Protein AF-A0A3N5TMJ0-F1 (afdb_monomer_lite)

Foldseek 3Di:
DDDDDDDDDDDDDDDDDDDDDDDDDDDPPPPDDPPLPQDPPQDDADAADVVGDDEPPADADPPQWGWDDHQQKIWIAGNSRDQQADPDPFGDKIKMDHPPDACVVCQQDPDDDKADDRPDDDDIWDKDRKGWDADPRGGIIIIMGTHDTD

Radius of gyration: 32.24 Å; chains: 1; bounding box: 77×86×72 Å

Secondary structure (DSSP, 8-state):
------------------------SS-S---S-----PPPTTSPPPPPPSSPP--TTPPPPPTTEEEEEETTEEEEEETTS-----SSSSSEEEEEE-TT--TTT-SS-S-------SSS--PPPEEPPPEEEEETTTEEEEEEEEE---

pLDDT: mean 78.79, std 20.34, range [35.66, 98.31]

Structure (mmCIF, N/CA/C/O backbone):
data_AF-A0A3N5TMJ0-F1
#
_entry.id   AF-A0A3N5TMJ0-F1
#
loop_
_atom_site.group_PDB
_atom_site.id
_atom_site.type_symbol
_atom_site.label_atom_id
_atom_site.label_alt_id
_atom_site.label_comp_id
_atom_site.label_asym_id
_atom_site.label_entity_id
_atom_site.label_seq_id
_atom_site.pdbx_PDB_ins_code
_atom_site.Cartn_x
_atom_site.Cartn_y
_atom_site.Cartn_z
_atom_site.occupancy
_atom_site.B_iso_or_equiv
_atom_site.auth_seq_id
_atom_site.auth_comp_id
_atom_site.auth_asym_id
_atom_site.auth_atom_id
_atom_site.pdbx_PDB_model_num
ATOM 1 N N . MET A 1 1 ? 61.363 72.150 -43.303 1.00 37.28 1 MET A N 1
ATOM 2 C CA . MET A 1 1 ? 60.158 72.643 -44.011 1.00 37.28 1 MET A CA 1
ATOM 3 C C . MET A 1 1 ? 59.612 71.535 -44.899 1.00 37.28 1 MET A C 1
ATOM 5 O O . MET A 1 1 ? 60.380 71.023 -45.690 1.00 37.28 1 MET A O 1
ATOM 9 N N . LYS A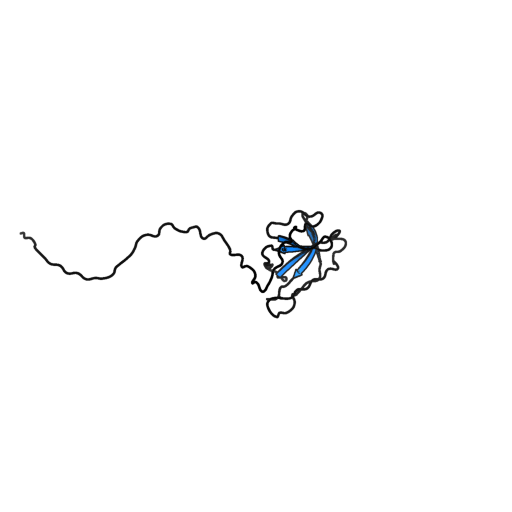 1 2 ? 58.318 71.214 -44.740 1.00 45.53 2 LYS A N 1
ATOM 10 C CA . LYS A 1 2 ? 57.340 70.731 -45.742 1.00 45.53 2 LYS A CA 1
ATOM 11 C C . LYS A 1 2 ? 57.804 69.727 -46.823 1.00 45.53 2 LYS A C 1
ATOM 13 O O . LYS A 1 2 ? 58.595 70.104 -47.678 1.00 45.53 2 LYS A O 1
ATOM 18 N N . ARG A 1 3 ? 57.093 68.592 -46.929 1.00 40.53 3 ARG A N 1
ATOM 19 C CA . ARG A 1 3 ? 56.256 68.147 -48.087 1.00 40.53 3 ARG A CA 1
ATOM 20 C C . ARG A 1 3 ? 56.021 66.625 -47.987 1.00 40.53 3 ARG A C 1
ATOM 22 O O . ARG A 1 3 ? 56.979 65.891 -47.831 1.00 40.53 3 ARG A O 1
ATOM 29 N N . VAL A 1 4 ? 54.794 66.165 -47.724 1.00 43.28 4 VAL A N 1
ATOM 30 C CA . VAL A 1 4 ? 53.663 65.895 -48.651 1.00 43.28 4 VAL A CA 1
ATOM 31 C C . VAL A 1 4 ? 53.850 64.583 -49.445 1.00 43.28 4 VAL A C 1
ATOM 33 O O . VAL A 1 4 ? 54.810 64.439 -50.189 1.00 43.28 4 VAL A O 1
ATOM 36 N N . LEU A 1 5 ? 52.881 63.679 -49.220 1.00 45.88 5 LEU A N 1
ATOM 37 C CA . LEU A 1 5 ? 52.517 62.389 -49.854 1.00 45.88 5 LEU A CA 1
ATOM 38 C C . LEU A 1 5 ? 52.574 62.403 -51.406 1.00 45.88 5 LEU A C 1
ATOM 40 O O . LEU A 1 5 ? 52.450 63.500 -51.958 1.00 45.88 5 LEU A O 1
ATOM 44 N N . PRO A 1 6 ? 52.634 61.254 -52.136 1.00 50.28 6 PRO A N 1
ATOM 45 C CA . PRO A 1 6 ? 51.407 60.453 -52.375 1.00 50.28 6 PRO A CA 1
ATOM 46 C C . PRO A 1 6 ? 51.561 58.946 -52.765 1.00 50.28 6 PRO A C 1
ATOM 48 O O . PRO A 1 6 ? 52.638 58.470 -53.089 1.00 50.28 6 PRO A O 1
ATOM 51 N N . MET A 1 7 ? 50.398 58.269 -52.830 1.00 35.66 7 MET A N 1
ATOM 52 C CA . MET A 1 7 ? 49.969 57.234 -53.808 1.00 35.66 7 MET A CA 1
ATOM 53 C C . MET A 1 7 ? 50.598 55.818 -53.782 1.00 35.66 7 MET A C 1
ATOM 55 O O . MET A 1 7 ? 51.768 55.646 -54.079 1.00 35.66 7 MET A O 1
ATOM 59 N N . LEU A 1 8 ? 49.816 54.788 -53.394 1.00 38.78 8 LEU A N 1
ATOM 60 C CA . LEU A 1 8 ? 49.019 53.855 -54.255 1.00 38.78 8 LEU A CA 1
ATOM 61 C C . LEU A 1 8 ? 49.847 52.548 -54.459 1.00 38.78 8 LEU A C 1
ATOM 63 O O . LEU A 1 8 ? 51.044 52.654 -54.654 1.00 38.78 8 LEU A O 1
ATOM 67 N N . VAL A 1 9 ? 49.415 51.280 -54.382 1.00 40.38 9 VAL A N 1
ATOM 68 C CA . VAL A 1 9 ? 48.181 50.545 -54.720 1.00 40.38 9 VAL A CA 1
ATOM 69 C C . VAL A 1 9 ? 48.182 49.195 -53.951 1.00 40.38 9 VAL A C 1
ATOM 71 O O . VAL A 1 9 ? 49.168 48.472 -53.980 1.00 40.38 9 VAL A O 1
ATOM 74 N N . ILE A 1 10 ? 47.073 48.889 -53.268 1.00 45.50 10 ILE A N 1
ATOM 75 C CA . ILE A 1 10 ? 46.282 47.631 -53.196 1.00 45.50 10 ILE A CA 1
ATOM 76 C C . ILE A 1 10 ? 46.951 46.283 -53.571 1.00 45.50 10 ILE A C 1
ATOM 78 O O . ILE A 1 10 ? 47.326 46.093 -54.721 1.00 45.50 10 ILE A O 1
ATOM 82 N N . ALA A 1 11 ? 46.869 45.284 -52.671 1.00 36.59 11 ALA A N 1
ATOM 83 C CA . ALA A 1 11 ? 46.147 44.014 -52.914 1.00 36.59 11 ALA A CA 1
ATOM 84 C C . ALA A 1 11 ? 46.007 43.139 -51.647 1.00 36.59 11 ALA A C 1
ATOM 86 O O . ALA A 1 11 ? 46.963 42.886 -50.922 1.00 36.59 11 ALA A O 1
ATOM 87 N N . MET A 1 12 ? 44.764 42.704 -51.419 1.00 38.88 12 MET A N 1
ATOM 88 C CA . MET A 1 12 ? 44.266 41.763 -50.408 1.00 38.88 12 MET A CA 1
ATOM 89 C C . MET A 1 12 ? 44.966 40.395 -50.456 1.00 38.88 12 MET A C 1
ATOM 91 O O . MET A 1 12 ? 45.362 39.972 -51.531 1.00 38.88 12 MET A O 1
ATOM 95 N N . VAL A 1 13 ? 45.000 39.662 -49.334 1.00 44.62 13 VAL A N 1
ATOM 96 C CA . VAL A 1 13 ? 44.104 38.516 -49.039 1.00 44.62 13 VAL A CA 1
ATOM 97 C C . VAL A 1 13 ? 44.339 38.084 -47.585 1.00 44.62 13 VAL A C 1
ATOM 99 O O . VAL A 1 13 ? 45.403 37.574 -47.253 1.00 44.62 13 VAL A O 1
ATOM 102 N N . LEU A 1 14 ? 43.323 38.219 -46.730 1.00 40.72 14 LEU A N 1
ATOM 103 C CA . LEU A 1 14 ? 43.148 37.344 -45.569 1.00 40.72 14 LEU A CA 1
ATOM 104 C C . LEU A 1 14 ? 41.691 36.882 -45.545 1.00 40.72 14 LEU A C 1
ATOM 106 O O . LEU A 1 14 ? 40.769 37.659 -45.307 1.00 40.72 14 LEU A O 1
ATOM 110 N N . LEU A 1 15 ? 41.517 35.601 -45.858 1.00 50.69 15 LEU A N 1
ATOM 111 C CA . LEU A 1 15 ? 40.286 34.847 -45.678 1.00 50.69 15 LEU A CA 1
ATOM 112 C C . LEU A 1 15 ? 40.158 34.468 -44.200 1.00 50.69 15 LEU A C 1
ATOM 114 O O . LEU A 1 15 ? 40.960 33.695 -43.689 1.00 50.69 15 LEU A O 1
ATOM 118 N N . SER A 1 16 ? 39.120 34.973 -43.543 1.00 50.03 16 SER A N 1
ATOM 119 C CA . SER A 1 16 ? 38.392 34.240 -42.505 1.00 50.03 16 SER A CA 1
ATOM 120 C C . SER A 1 16 ? 37.016 34.880 -42.381 1.00 50.03 16 SER A C 1
ATOM 122 O O . SER A 1 16 ? 36.836 35.885 -41.697 1.00 50.03 16 SER A O 1
ATOM 124 N N . GLY A 1 17 ? 36.068 34.345 -43.145 1.00 42.72 17 GLY A N 1
ATOM 125 C CA . GLY A 1 17 ? 34.677 34.768 -43.118 1.00 42.72 17 GLY A CA 1
ATOM 126 C C . GLY A 1 17 ? 33.927 34.234 -41.897 1.00 42.72 17 GLY A C 1
ATOM 127 O O . GLY A 1 17 ? 34.163 33.103 -41.489 1.00 42.72 17 GLY A O 1
ATOM 128 N N . CYS A 1 18 ? 33.008 35.087 -41.425 1.00 37.59 18 CYS A N 1
ATOM 129 C CA . CYS A 1 18 ? 31.647 34.819 -40.932 1.00 37.59 18 CYS A CA 1
ATOM 130 C C . CYS A 1 18 ? 31.477 33.895 -39.702 1.00 37.59 18 CYS A C 1
ATOM 132 O O . CYS A 1 18 ? 31.967 32.780 -39.673 1.00 37.59 18 CYS A O 1
ATOM 134 N N . ASP A 1 19 ? 30.714 34.229 -38.661 1.00 45.06 19 ASP A N 1
ATOM 135 C CA . ASP A 1 19 ? 29.731 35.296 -38.474 1.00 45.06 19 ASP A CA 1
ATOM 136 C C . ASP A 1 19 ? 29.488 35.456 -36.961 1.00 45.06 19 ASP A C 1
ATOM 138 O O . ASP A 1 19 ? 29.286 34.469 -36.251 1.00 45.06 19 ASP A O 1
ATOM 142 N N . PHE A 1 20 ? 29.524 36.688 -36.456 1.00 50.12 20 PHE A N 1
ATOM 143 C CA . PHE A 1 20 ? 29.126 37.020 -35.089 1.00 50.12 20 PHE A CA 1
ATOM 144 C C . PHE A 1 20 ? 27.848 37.841 -35.205 1.00 50.12 20 PHE A C 1
ATOM 146 O O . PHE A 1 20 ? 27.887 39.058 -35.378 1.00 50.12 20 PHE A O 1
ATOM 153 N N . GLY A 1 21 ? 26.698 37.171 -35.165 1.00 44.00 21 GLY A N 1
ATOM 154 C CA . GLY A 1 21 ? 25.437 37.862 -35.368 1.00 44.00 21 GLY A CA 1
ATOM 155 C C . GLY A 1 21 ? 24.205 37.029 -35.059 1.00 44.00 21 GLY A C 1
ATOM 156 O O . GLY A 1 21 ? 23.738 36.268 -35.893 1.00 44.00 21 GLY A O 1
ATOM 157 N N . ARG A 1 22 ? 23.593 37.340 -33.909 1.00 54.88 22 ARG A N 1
ATOM 158 C CA . ARG A 1 22 ? 22.133 37.350 -33.707 1.00 54.88 22 ARG A CA 1
ATOM 159 C C . ARG A 1 22 ? 21.435 36.003 -33.468 1.00 54.88 22 ARG A C 1
ATOM 161 O O . ARG A 1 22 ? 20.703 35.521 -34.319 1.00 54.88 22 ARG A O 1
ATOM 168 N N . VAL A 1 23 ? 21.471 35.530 -32.218 1.00 48.84 23 VAL A N 1
ATOM 169 C CA . VAL A 1 23 ? 20.334 34.786 -31.634 1.00 48.84 23 VAL A CA 1
ATOM 170 C C . VAL A 1 23 ? 20.106 35.241 -30.188 1.00 48.84 23 VAL A C 1
ATOM 172 O O . VAL A 1 23 ? 20.401 34.544 -29.224 1.00 48.84 23 VAL A O 1
ATOM 175 N N . GLU A 1 24 ? 19.583 36.455 -30.027 1.00 51.12 24 GLU A N 1
ATOM 176 C CA . GLU A 1 24 ? 18.867 36.828 -28.809 1.00 51.12 24 GLU A CA 1
ATOM 177 C C . GLU A 1 24 ? 17.392 36.440 -29.015 1.00 51.12 24 GLU A C 1
ATOM 179 O O . GLU A 1 24 ? 16.813 36.763 -30.051 1.00 51.12 24 GLU A O 1
ATOM 184 N N . ARG A 1 25 ? 16.789 35.777 -28.018 1.00 54.19 25 ARG A N 1
ATOM 185 C CA . ARG A 1 25 ? 15.343 35.484 -27.894 1.00 54.19 25 ARG A CA 1
ATOM 186 C C . ARG A 1 25 ? 14.732 34.438 -28.840 1.00 54.19 25 ARG A C 1
ATOM 188 O O . ARG A 1 25 ? 13.797 34.758 -29.555 1.00 54.19 25 ARG A O 1
ATOM 195 N N . ILE A 1 26 ? 15.078 33.155 -28.688 1.00 51.50 26 ILE A N 1
ATOM 196 C CA . ILE A 1 26 ? 14.069 32.075 -28.760 1.00 51.50 26 ILE A CA 1
ATOM 197 C C . ILE A 1 26 ? 14.398 31.012 -27.700 1.00 51.50 26 ILE A C 1
ATOM 199 O O . ILE A 1 26 ? 15.536 30.595 -27.546 1.00 51.50 26 ILE A O 1
ATOM 203 N N . SER A 1 27 ? 13.360 30.570 -26.993 1.00 50.44 27 SER A N 1
ATOM 204 C CA . SER A 1 27 ? 13.325 29.393 -26.116 1.00 50.44 27 SER A CA 1
ATOM 205 C C . SER A 1 27 ? 13.830 29.538 -24.676 1.00 50.44 27 SER A C 1
ATOM 207 O O . SER A 1 27 ? 14.608 28.741 -24.167 1.00 50.44 27 SER A O 1
ATOM 209 N N . ARG A 1 28 ? 13.217 30.466 -23.934 1.00 54.22 28 ARG A N 1
ATOM 210 C CA . ARG A 1 28 ? 12.975 30.281 -22.489 1.00 54.22 28 ARG A CA 1
ATOM 211 C C . ARG A 1 28 ? 11.650 29.519 -22.244 1.00 54.22 28 ARG A C 1
ATOM 213 O O . ARG A 1 28 ? 10.923 29.828 -21.309 1.00 54.22 28 ARG A O 1
ATOM 220 N N . ARG A 1 29 ? 11.302 28.567 -23.133 1.00 56.44 29 ARG A N 1
ATOM 221 C CA . ARG A 1 29 ? 10.051 27.773 -23.104 1.00 56.44 29 ARG A CA 1
ATOM 222 C C . ARG A 1 29 ? 10.268 26.251 -23.194 1.00 56.44 29 ARG A C 1
ATOM 224 O O . ARG A 1 29 ? 9.307 25.526 -23.394 1.00 56.44 29 ARG A O 1
ATOM 231 N N . MET A 1 30 ? 11.488 25.756 -22.978 1.00 50.75 30 MET A N 1
ATOM 232 C CA . MET A 1 30 ? 11.741 24.344 -22.633 1.00 50.75 30 MET A CA 1
ATOM 233 C C . MET A 1 30 ? 11.888 24.194 -21.114 1.00 50.75 30 MET A C 1
ATOM 235 O O . MET A 1 30 ? 12.905 23.765 -20.594 1.00 50.75 30 MET A O 1
ATOM 239 N N . MET A 1 31 ? 10.863 24.627 -20.388 1.00 54.50 31 MET A N 1
ATOM 240 C CA . MET A 1 31 ? 10.640 24.295 -18.981 1.00 54.50 31 MET A CA 1
ATOM 241 C C . MET A 1 31 ? 9.149 23.991 -18.870 1.00 54.50 31 MET A C 1
ATOM 243 O O . MET A 1 31 ? 8.375 24.872 -18.505 1.00 54.50 31 MET A O 1
ATOM 247 N N . ARG A 1 32 ? 8.750 22.793 -19.320 1.00 58.47 32 ARG A N 1
ATOM 248 C CA . ARG A 1 32 ? 7.527 22.054 -18.942 1.00 58.47 32 ARG A CA 1
ATOM 249 C C . ARG A 1 32 ? 7.327 20.874 -19.889 1.00 58.47 32 ARG A C 1
ATOM 251 O O . ARG A 1 32 ? 6.669 21.005 -20.905 1.00 58.47 32 ARG A O 1
ATOM 258 N N . GLU A 1 33 ? 7.940 19.756 -19.538 1.00 50.56 33 GLU A N 1
ATOM 259 C CA . GLU A 1 33 ? 7.273 18.458 -19.396 1.00 50.56 33 GLU A CA 1
ATOM 260 C C . GLU A 1 33 ? 8.359 17.469 -18.973 1.00 50.56 33 GLU A C 1
ATOM 262 O O . GLU A 1 33 ? 9.285 17.229 -19.750 1.00 50.56 33 GLU A O 1
ATOM 267 N N . PRO A 1 34 ? 8.319 16.889 -17.759 1.00 44.28 34 PRO A N 1
ATOM 268 C CA . PRO A 1 34 ? 8.918 15.578 -17.637 1.00 44.28 34 PRO A CA 1
ATOM 269 C C . PRO A 1 34 ? 8.109 14.690 -18.583 1.00 44.28 34 PRO A C 1
ATOM 271 O O . PRO A 1 34 ? 6.911 14.498 -18.371 1.00 44.28 34 PRO A O 1
ATOM 274 N N . LEU A 1 35 ? 8.735 14.198 -19.656 1.00 48.62 35 LEU A N 1
ATOM 275 C CA . LEU A 1 35 ? 8.189 13.053 -20.370 1.00 48.62 35 LEU A CA 1
ATOM 276 C C . LEU A 1 35 ? 7.985 11.977 -19.299 1.00 48.62 35 LEU A C 1
ATOM 278 O O . LEU A 1 35 ? 8.957 11.434 -18.774 1.00 48.62 35 LEU A O 1
ATOM 282 N N . ARG A 1 36 ? 6.727 11.716 -18.928 1.00 55.38 36 ARG A N 1
ATOM 283 C CA . ARG A 1 36 ? 6.346 10.464 -18.280 1.00 55.38 36 ARG A CA 1
ATOM 284 C C . ARG A 1 36 ? 6.938 9.379 -19.169 1.00 55.38 36 ARG A C 1
ATOM 286 O O . ARG A 1 36 ? 6.522 9.256 -20.319 1.00 55.38 36 ARG A O 1
ATOM 293 N N . ALA A 1 37 ? 7.954 8.665 -18.695 1.00 55.03 37 ALA A N 1
ATOM 294 C CA . ALA A 1 37 ? 8.396 7.471 -19.388 1.00 55.03 37 ALA A CA 1
ATOM 295 C C . ALA A 1 37 ? 7.204 6.514 -19.339 1.00 55.03 37 ALA A C 1
ATOM 297 O O . ALA A 1 37 ? 6.883 5.983 -18.279 1.00 55.03 37 ALA A O 1
ATOM 298 N N . ALA A 1 38 ? 6.473 6.403 -20.449 1.00 58.38 38 ALA A N 1
ATOM 299 C CA . ALA A 1 38 ? 5.437 5.397 -20.578 1.00 58.38 38 ALA A CA 1
ATOM 300 C C . ALA A 1 38 ? 6.102 4.044 -20.313 1.00 58.38 38 ALA A C 1
ATOM 302 O O . ALA A 1 38 ? 7.192 3.783 -20.833 1.00 58.38 38 ALA A O 1
ATOM 303 N N . ALA A 1 39 ? 5.482 3.225 -19.463 1.00 61.38 39 ALA A N 1
ATOM 304 C CA . ALA A 1 39 ? 5.953 1.868 -19.261 1.00 61.38 39 ALA A CA 1
ATOM 305 C C . ALA A 1 39 ? 6.055 1.180 -20.637 1.00 61.38 39 ALA A C 1
ATOM 307 O O . ALA A 1 39 ? 5.190 1.410 -21.487 1.00 61.38 39 ALA A O 1
ATOM 308 N N . PRO A 1 40 ? 7.114 0.396 -20.894 1.00 64.50 40 PRO A N 1
ATOM 309 C CA . PRO A 1 40 ? 7.233 -0.315 -22.155 1.00 64.50 40 PRO A CA 1
ATOM 310 C C . PRO A 1 40 ? 5.997 -1.189 -22.401 1.00 64.50 40 PRO A C 1
ATOM 312 O O . PRO A 1 40 ? 5.479 -1.779 -21.457 1.00 64.50 40 PRO A O 1
ATOM 315 N N . ASP A 1 41 ? 5.577 -1.361 -23.659 1.00 65.31 41 ASP A N 1
ATOM 316 C CA . ASP A 1 41 ? 4.395 -2.174 -24.014 1.00 65.31 41 ASP A CA 1
ATOM 317 C C . ASP A 1 41 ? 4.474 -3.632 -23.507 1.00 65.31 41 ASP A C 1
ATOM 319 O O . ASP A 1 41 ? 3.456 -4.308 -23.370 1.00 65.31 41 ASP A O 1
ATOM 323 N N . PHE A 1 42 ? 5.681 -4.124 -23.196 1.00 68.19 42 PHE A N 1
ATOM 324 C CA . PHE A 1 42 ? 5.910 -5.447 -22.608 1.00 68.19 42 PHE A CA 1
ATOM 325 C C . PHE A 1 42 ? 5.676 -5.520 -21.086 1.00 68.19 42 PHE A C 1
ATOM 327 O O . PHE A 1 42 ? 5.646 -6.618 -20.534 1.00 68.19 42 PHE A O 1
ATOM 334 N N . CYS A 1 43 ? 5.489 -4.383 -20.412 1.00 72.38 43 CYS A N 1
ATOM 335 C CA . CYS A 1 43 ? 5.216 -4.273 -18.980 1.00 72.38 43 CYS A CA 1
ATOM 336 C C . CYS A 1 43 ? 3.976 -3.406 -18.735 1.00 72.38 43 CYS A C 1
ATOM 338 O O . CYS A 1 43 ? 4.096 -2.246 -18.331 1.00 72.38 43 CYS A O 1
ATOM 340 N N . PRO A 1 44 ? 2.770 -3.953 -18.975 1.00 77.75 44 PRO A N 1
ATOM 341 C CA . PRO A 1 44 ? 1.543 -3.219 -18.715 1.00 77.75 44 PRO A CA 1
ATOM 342 C C . PRO A 1 44 ? 1.458 -2.842 -17.232 1.00 77.75 44 PRO A C 1
ATOM 344 O O . PRO A 1 44 ? 1.612 -3.686 -16.348 1.00 77.75 44 PRO A O 1
ATOM 347 N N . VAL A 1 45 ? 1.199 -1.562 -16.973 1.00 87.38 45 VAL A N 1
ATOM 348 C CA . VAL A 1 45 ? 0.935 -1.030 -15.632 1.00 87.38 45 VAL A CA 1
ATOM 349 C C . VAL A 1 45 ? -0.562 -1.033 -15.351 1.00 87.38 45 VAL A C 1
ATOM 351 O O . VAL A 1 45 ? -1.379 -0.866 -16.258 1.00 87.38 45 VAL A O 1
ATOM 354 N N . THR A 1 46 ? -0.934 -1.202 -14.083 1.00 90.81 46 THR A N 1
ATOM 355 C CA . THR A 1 46 ? -2.327 -1.054 -13.654 1.00 90.81 46 THR A CA 1
ATOM 356 C C . THR A 1 46 ? -2.775 0.390 -13.865 1.00 90.81 46 THR A C 1
ATOM 358 O O . THR A 1 46 ? -2.145 1.315 -13.359 1.00 90.81 46 THR A O 1
ATOM 361 N N . LEU A 1 47 ? -3.874 0.577 -14.595 1.00 91.44 47 LEU A N 1
ATOM 362 C CA . LEU A 1 47 ? -4.481 1.885 -14.846 1.00 91.44 47 LEU A CA 1
ATOM 363 C C . LEU A 1 47 ? -5.710 2.101 -13.946 1.00 91.44 47 LEU A C 1
ATOM 365 O O . LEU A 1 47 ? -6.339 1.117 -13.538 1.00 91.44 47 LEU A O 1
ATOM 369 N N . PRO A 1 48 ? -6.097 3.362 -13.666 1.00 92.00 48 PRO A N 1
ATOM 370 C CA . PRO A 1 48 ? -7.343 3.659 -12.970 1.00 92.00 48 PRO A CA 1
ATOM 371 C C . PRO A 1 48 ? -8.554 3.028 -13.676 1.00 92.00 48 PRO A C 1
ATOM 373 O O . PRO A 1 48 ? -8.686 3.176 -14.896 1.00 92.00 48 PRO A O 1
ATOM 376 N N . PRO A 1 49 ? -9.446 2.329 -12.948 1.00 91.69 49 PRO A N 1
ATOM 377 C CA . PRO A 1 49 ? -10.622 1.716 -13.552 1.00 91.69 49 PRO A CA 1
ATOM 378 C C . PRO A 1 49 ? -11.615 2.780 -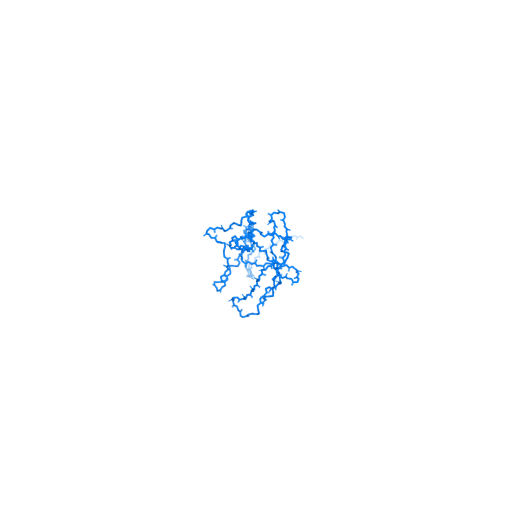14.042 1.00 91.69 49 PRO A C 1
ATOM 380 O O . PRO A 1 49 ? -11.672 3.895 -13.522 1.00 91.69 49 PRO A O 1
ATOM 383 N N . VAL A 1 50 ? -12.424 2.413 -15.039 1.00 92.94 50 VAL A N 1
ATOM 384 C CA . VAL A 1 50 ? -13.533 3.230 -15.549 1.00 92.94 50 VAL A CA 1
ATOM 385 C C . VAL A 1 50 ? -14.819 2.395 -15.459 1.00 92.94 50 VAL A C 1
ATOM 387 O O . VAL A 1 50 ? -14.956 1.439 -16.223 1.00 92.94 50 VAL A O 1
ATOM 390 N N . PRO A 1 51 ? -15.766 2.718 -14.554 1.00 92.38 51 PRO A N 1
ATOM 391 C CA . PRO A 1 51 ? -15.748 3.847 -13.618 1.00 92.38 51 PRO A CA 1
ATOM 392 C C . PRO A 1 51 ? -14.702 3.689 -12.501 1.00 92.38 51 PRO A C 1
ATOM 394 O O . PRO A 1 51 ? -14.313 2.574 -12.156 1.00 92.38 51 PRO A O 1
ATOM 397 N N . ALA A 1 52 ? -14.269 4.817 -11.929 1.00 93.44 52 ALA A N 1
ATOM 398 C CA . ALA A 1 52 ? -13.337 4.822 -10.806 1.00 93.44 52 ALA A CA 1
ATOM 399 C C . ALA A 1 52 ? -13.971 4.160 -9.575 1.00 93.44 52 ALA A C 1
ATOM 401 O O . ALA A 1 52 ? -15.136 4.408 -9.251 1.00 93.44 52 ALA A O 1
ATOM 402 N N . PHE A 1 53 ? -13.196 3.330 -8.880 1.00 94.31 53 PHE A N 1
ATOM 403 C CA . PHE A 1 53 ? -13.607 2.782 -7.596 1.00 94.31 53 PHE A CA 1
ATOM 404 C C . PHE A 1 53 ? -13.403 3.830 -6.496 1.00 94.31 53 PHE A C 1
ATOM 406 O O . PHE A 1 53 ? -12.349 4.459 -6.406 1.00 94.31 53 PHE A O 1
ATOM 413 N N . HIS A 1 54 ? -14.415 3.989 -5.645 1.00 94.19 54 HIS A N 1
ATOM 414 C CA . HIS A 1 54 ? -14.369 4.841 -4.465 1.00 94.19 54 HIS A CA 1
ATOM 415 C C . HIS A 1 54 ? -14.690 3.989 -3.234 1.00 94.19 54 HIS A C 1
ATOM 417 O O . HIS A 1 54 ? -15.808 3.473 -3.145 1.00 94.19 54 HIS A O 1
ATOM 423 N N . PRO A 1 55 ? -13.737 3.819 -2.302 1.00 94.06 55 PRO A N 1
ATOM 424 C CA . PRO A 1 55 ? -13.991 3.105 -1.065 1.00 94.06 55 PRO A CA 1
ATOM 425 C C . PRO A 1 55 ? -15.120 3.758 -0.255 1.00 94.06 55 PRO A C 1
ATOM 427 O O . PRO A 1 55 ? -15.225 4.990 -0.238 1.00 94.06 55 PRO A O 1
ATOM 430 N N . PRO A 1 56 ? -15.943 2.965 0.451 1.00 89.19 56 PRO A N 1
ATOM 431 C CA . PRO A 1 56 ? -16.947 3.508 1.355 1.00 89.19 56 PRO A CA 1
ATOM 432 C C . PRO A 1 56 ? -16.304 4.402 2.422 1.00 89.19 56 PRO A C 1
ATOM 434 O O . PRO A 1 56 ? -15.286 4.043 3.007 1.00 89.19 56 PRO A O 1
ATOM 437 N N . ASN A 1 57 ? -16.927 5.546 2.712 1.00 85.69 57 ASN A N 1
ATOM 438 C CA . ASN A 1 57 ? -16.531 6.472 3.785 1.00 85.69 57 ASN A CA 1
ATOM 439 C C . ASN A 1 57 ? -15.121 7.083 3.671 1.00 85.69 57 ASN A C 1
ATOM 441 O O . ASN A 1 57 ? -14.656 7.683 4.638 1.00 85.69 57 ASN A O 1
ATOM 445 N N . LEU A 1 58 ? -14.457 6.981 2.515 1.00 90.81 58 LEU A N 1
ATOM 446 C CA . LEU A 1 58 ? -13.210 7.698 2.247 1.00 90.81 58 LEU A CA 1
ATOM 447 C C . LEU A 1 58 ? -13.449 8.906 1.336 1.00 90.81 58 LEU A C 1
ATOM 449 O O . LEU A 1 58 ? -14.312 8.858 0.452 1.00 90.81 58 LEU A O 1
ATOM 453 N N . PRO A 1 59 ? -12.672 9.990 1.503 1.00 89.69 59 PRO A N 1
ATOM 454 C CA . PRO A 1 59 ? -12.656 11.055 0.518 1.00 89.69 59 PRO A CA 1
ATOM 455 C C . PRO A 1 59 ? -12.083 10.551 -0.821 1.00 89.69 59 PRO A C 1
ATOM 457 O O . PRO A 1 59 ? -11.442 9.493 -0.890 1.00 89.69 59 PRO A O 1
ATOM 460 N N . PRO A 1 60 ? -12.277 11.315 -1.910 1.00 89.31 60 PRO A N 1
ATOM 461 C CA . PRO A 1 60 ? -11.539 11.088 -3.145 1.00 89.31 60 PRO A CA 1
ATOM 462 C C . PRO A 1 60 ? -10.022 11.023 -2.888 1.00 89.31 60 PRO A C 1
ATOM 464 O O . PRO A 1 60 ? -9.527 11.730 -2.005 1.00 89.31 60 PRO A O 1
ATOM 467 N N . PRO A 1 61 ? -9.279 10.193 -3.641 1.00 90.12 61 PRO A N 1
ATOM 468 C CA . PRO A 1 61 ? -7.833 10.123 -3.495 1.00 90.12 61 PRO A CA 1
ATOM 469 C C . PRO A 1 61 ? -7.159 11.453 -3.897 1.00 90.12 61 PRO A C 1
ATOM 471 O O . PRO A 1 61 ? -7.720 12.202 -4.703 1.00 90.12 61 PRO A O 1
ATOM 474 N N . PRO A 1 62 ? -5.946 11.734 -3.386 1.00 88.75 62 PRO A N 1
ATOM 475 C CA . PRO A 1 62 ? -5.048 12.752 -3.929 1.00 88.75 62 PRO A CA 1
ATOM 476 C C . PRO A 1 62 ? -4.815 12.613 -5.442 1.00 88.75 62 PRO A C 1
ATOM 478 O O . PRO A 1 62 ? -4.970 11.535 -6.009 1.00 88.75 62 PRO A O 1
ATOM 481 N N . GLU A 1 63 ? -4.390 13.701 -6.094 1.00 89.81 63 GLU A N 1
ATOM 482 C CA . GLU A 1 63 ? -4.248 13.783 -7.560 1.00 89.81 63 GLU A CA 1
ATOM 483 C C . GLU A 1 63 ? -3.210 12.833 -8.178 1.00 89.81 63 GLU A C 1
ATOM 485 O O . GLU A 1 63 ? -3.182 12.681 -9.398 1.00 89.81 63 GLU A O 1
ATOM 490 N N . ASP A 1 64 ? -2.326 12.235 -7.381 1.00 91.25 64 ASP A N 1
ATOM 491 C CA . ASP A 1 64 ? -1.229 11.376 -7.829 1.00 91.25 64 ASP A CA 1
ATOM 492 C C . ASP A 1 64 ? -1.470 9.884 -7.571 1.00 91.25 64 ASP A C 1
ATOM 494 O O . ASP A 1 64 ? -0.694 9.054 -8.058 1.00 91.25 64 ASP A O 1
ATOM 498 N N . ILE A 1 65 ? -2.558 9.528 -6.882 1.00 92.38 65 ILE A N 1
ATOM 499 C CA . ILE A 1 65 ? -2.934 8.139 -6.609 1.00 92.38 65 ILE A CA 1
ATOM 500 C C . ILE A 1 65 ? -4.375 7.840 -7.033 1.00 92.38 65 ILE A C 1
ATOM 502 O O . ILE A 1 65 ? -5.201 8.726 -7.229 1.00 92.38 65 ILE A O 1
ATOM 506 N N . PHE A 1 66 ? -4.702 6.558 -7.147 1.00 94.94 66 PHE A N 1
ATOM 507 C CA . PHE A 1 66 ? -6.071 6.085 -7.315 1.00 94.94 66 PHE A CA 1
ATOM 508 C C . PHE A 1 66 ? -6.328 4.849 -6.455 1.00 94.94 66 PHE A C 1
ATOM 510 O O . PHE A 1 66 ? -5.414 4.079 -6.152 1.00 94.94 66 PHE A O 1
ATOM 517 N N . TRP A 1 67 ? -7.589 4.651 -6.074 1.00 95.19 67 TRP A N 1
ATOM 518 C CA . TRP A 1 67 ? -8.023 3.438 -5.393 1.00 95.19 67 TRP A CA 1
ATOM 519 C C . TRP A 1 67 ? -8.265 2.326 -6.409 1.00 95.19 67 TRP A C 1
ATOM 521 O O . TRP A 1 67 ? -8.993 2.507 -7.389 1.00 95.19 67 TRP A O 1
ATOM 531 N N . TYR A 1 68 ? -7.678 1.161 -6.159 1.00 96.12 68 TYR A N 1
ATOM 532 C CA . TYR A 1 68 ? -7.874 -0.033 -6.973 1.00 96.12 68 TYR A CA 1
ATOM 533 C C . TYR A 1 68 ? -8.390 -1.183 -6.112 1.00 96.12 68 TYR A C 1
ATOM 535 O O . TYR A 1 68 ? -7.827 -1.455 -5.053 1.00 96.12 68 TYR A O 1
ATOM 543 N N . GLY A 1 69 ? -9.441 -1.865 -6.570 1.00 95.81 69 GLY A N 1
ATOM 544 C CA . GLY A 1 69 ? -10.036 -3.003 -5.872 1.00 95.81 69 GLY A CA 1
ATOM 545 C C . GLY A 1 69 ? -11.552 -2.895 -5.736 1.00 95.81 69 GLY A C 1
ATOM 546 O O . GLY A 1 69 ? -12.241 -2.460 -6.659 1.00 95.81 69 GLY A O 1
ATOM 547 N N . SER A 1 70 ? -12.057 -3.335 -4.588 1.00 95.88 70 SER A N 1
ATOM 548 C CA . SER A 1 70 ? -13.481 -3.365 -4.231 1.00 95.88 70 SER A CA 1
ATOM 549 C C . SER A 1 70 ? -13.653 -3.078 -2.736 1.00 95.88 70 SER A C 1
ATOM 551 O O . SER A 1 70 ? -12.658 -2.913 -2.039 1.00 95.88 70 SER A O 1
ATOM 553 N N . ALA A 1 71 ? -14.887 -3.046 -2.223 1.00 95.81 71 ALA A N 1
ATOM 554 C CA . ALA A 1 71 ? -15.141 -2.856 -0.790 1.00 95.81 71 ALA A CA 1
ATOM 555 C C . ALA A 1 71 ? -14.498 -3.949 0.095 1.00 95.81 71 ALA A C 1
ATOM 557 O O . ALA A 1 71 ? -14.088 -3.662 1.218 1.00 95.81 71 ALA A O 1
ATOM 558 N N . ASP A 1 72 ? -14.332 -5.168 -0.428 1.00 96.12 72 ASP A N 1
ATOM 559 C CA . ASP A 1 72 ? -13.744 -6.290 0.317 1.00 96.12 72 ASP A CA 1
ATOM 560 C C . ASP A 1 72 ? -12.227 -6.143 0.517 1.00 96.12 72 ASP A C 1
ATOM 562 O O . ASP A 1 72 ? -11.676 -6.639 1.500 1.00 96.12 72 ASP A O 1
ATOM 566 N N . LEU A 1 73 ? -11.544 -5.478 -0.422 1.00 97.12 73 LEU A N 1
ATOM 567 C CA . LEU A 1 73 ? -10.119 -5.156 -0.353 1.00 97.12 73 LEU A CA 1
ATOM 568 C C . LEU A 1 73 ? -9.754 -4.132 -1.435 1.00 97.12 73 LEU A C 1
ATOM 570 O O . LEU A 1 73 ? -10.050 -4.332 -2.621 1.00 97.12 73 LEU A O 1
ATOM 574 N N . TRP A 1 74 ? -9.044 -3.077 -1.044 1.00 96.88 74 TRP A N 1
ATOM 575 C CA . TRP A 1 74 ? -8.502 -2.078 -1.961 1.00 96.88 74 TRP A CA 1
ATOM 576 C C . TRP A 1 74 ? -7.102 -1.614 -1.572 1.00 96.88 74 TRP A C 1
ATOM 578 O O . TRP A 1 74 ? -6.657 -1.784 -0.437 1.00 96.88 74 TRP A O 1
ATOM 588 N N . VAL A 1 75 ? -6.417 -1.003 -2.535 1.00 95.81 75 VAL A N 1
ATOM 589 C CA . VAL A 1 75 ? -5.045 -0.503 -2.411 1.00 95.81 75 VAL A CA 1
ATOM 590 C C . VAL A 1 75 ? -4.915 0.874 -3.068 1.00 95.81 75 VAL A C 1
ATOM 592 O O . VAL A 1 75 ? -5.596 1.162 -4.056 1.00 95.81 75 VAL A O 1
ATOM 595 N N . ALA A 1 76 ? -4.056 1.731 -2.513 1.00 92.44 76 ALA A N 1
ATOM 596 C CA . ALA A 1 76 ? -3.634 2.981 -3.151 1.00 92.44 76 ALA A CA 1
ATOM 597 C C . ALA A 1 76 ? -2.533 2.702 -4.180 1.00 92.44 76 ALA A C 1
ATOM 599 O O . ALA A 1 76 ? -1.487 2.170 -3.807 1.00 92.44 76 ALA A O 1
ATOM 600 N N . LEU A 1 77 ? -2.727 3.093 -5.441 1.00 93.50 77 LEU A N 1
ATOM 601 C CA . LEU A 1 77 ? -1.716 2.954 -6.496 1.00 93.50 77 LEU A CA 1
ATOM 602 C C . LEU A 1 77 ? -1.340 4.316 -7.094 1.00 93.50 77 LEU A C 1
ATOM 604 O O . LEU A 1 77 ? -2.231 5.141 -7.296 1.00 93.50 77 LEU A O 1
ATOM 608 N N . PRO A 1 78 ? -0.060 4.558 -7.429 1.00 91.88 78 PRO A N 1
ATOM 609 C CA . PRO A 1 78 ? 0.352 5.775 -8.118 1.00 91.88 78 PRO A CA 1
ATOM 610 C C . PRO A 1 78 ? -0.190 5.798 -9.554 1.00 91.88 78 PRO A C 1
ATOM 612 O O . PRO A 1 78 ? -0.076 4.814 -10.286 1.00 91.88 78 PRO A O 1
ATOM 615 N N . ILE A 1 79 ? -0.738 6.936 -9.987 1.00 91.81 79 ILE A N 1
ATOM 616 C CA . ILE A 1 79 ? -1.331 7.101 -11.330 1.00 91.81 79 ILE A CA 1
ATOM 617 C C . ILE A 1 79 ? -0.300 6.914 -12.446 1.00 91.81 79 ILE A C 1
ATOM 619 O O . ILE A 1 79 ? -0.640 6.466 -13.540 1.00 91.81 79 ILE A O 1
ATOM 623 N N . ASP A 1 80 ? 0.958 7.270 -12.197 1.00 87.06 80 ASP A N 1
ATOM 624 C CA . ASP A 1 80 ? 2.036 7.096 -13.171 1.00 87.06 80 ASP A CA 1
ATOM 625 C C . ASP A 1 80 ? 2.653 5.692 -13.165 1.00 87.06 80 ASP A C 1
ATOM 627 O O . ASP A 1 80 ? 3.539 5.422 -13.974 1.00 87.06 80 ASP A O 1
ATOM 631 N N . GLY A 1 81 ? 2.187 4.800 -12.284 1.00 87.25 81 GLY A N 1
ATOM 632 C CA . GLY A 1 81 ? 2.680 3.430 -12.171 1.00 87.25 81 GLY A CA 1
ATOM 633 C C . GLY A 1 81 ? 4.077 3.310 -11.555 1.00 87.25 81 GLY A C 1
ATOM 634 O O . GLY A 1 81 ? 4.649 2.222 -11.587 1.00 87.25 81 GLY A O 1
ATOM 635 N N . ILE A 1 82 ? 4.639 4.391 -10.997 1.00 85.81 82 ILE A N 1
ATOM 636 C CA . ILE A 1 82 ? 6.007 4.413 -10.466 1.00 85.81 82 ILE A CA 1
ATOM 637 C C . ILE A 1 82 ? 5.984 4.491 -8.938 1.00 85.81 82 ILE A C 1
ATOM 639 O O . ILE A 1 82 ? 5.602 5.501 -8.344 1.00 85.81 82 ILE A O 1
ATOM 643 N N . TRP A 1 83 ? 6.511 3.452 -8.291 1.00 84.62 83 TRP A N 1
ATOM 644 C CA . TRP A 1 83 ? 6.813 3.473 -6.861 1.00 84.62 83 TRP A CA 1
ATOM 645 C C . TRP A 1 83 ? 8.129 4.207 -6.600 1.00 84.62 83 TRP A C 1
ATOM 647 O O . TRP A 1 83 ? 9.199 3.775 -7.029 1.00 84.62 83 TRP A O 1
ATOM 657 N N . ARG A 1 84 ? 8.063 5.335 -5.891 1.00 79.44 84 ARG A N 1
ATOM 658 C CA . ARG A 1 84 ? 9.236 6.154 -5.553 1.00 79.44 84 ARG A CA 1
ATOM 659 C C . ARG A 1 84 ? 9.711 5.800 -4.157 1.00 79.44 84 ARG A C 1
ATOM 661 O O . ARG A 1 84 ? 8.997 6.082 -3.201 1.00 79.44 84 ARG A O 1
ATOM 668 N N . GLY A 1 85 ? 10.859 5.128 -4.064 1.00 68.69 85 GLY A N 1
ATOM 669 C CA . GLY A 1 85 ? 11.414 4.585 -2.820 1.00 68.69 85 GLY A CA 1
ATOM 670 C C . GLY A 1 85 ? 11.291 5.509 -1.597 1.00 68.69 85 GLY A C 1
ATOM 671 O O . GLY A 1 85 ? 11.516 6.711 -1.707 1.00 68.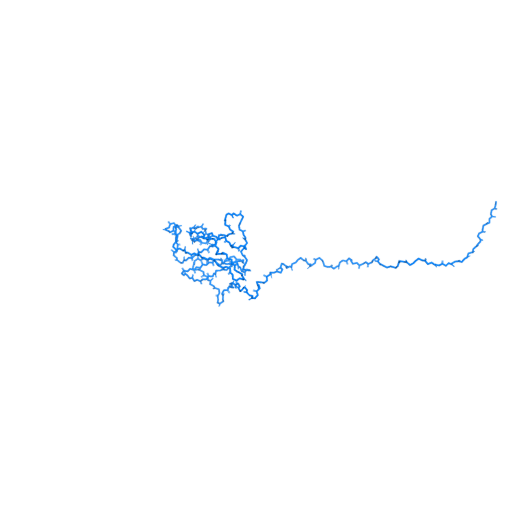69 85 GLY A O 1
ATOM 672 N N . LEU A 1 86 ? 10.990 4.944 -0.429 1.00 67.94 86 LEU A N 1
ATOM 673 C CA . LEU A 1 86 ? 11.243 5.546 0.876 1.00 67.94 86 LEU A CA 1
ATOM 674 C C . LEU A 1 86 ? 12.716 5.316 1.246 1.00 67.94 86 LEU A C 1
ATOM 676 O O . LEU A 1 86 ? 13.288 4.277 0.930 1.00 67.94 86 LEU A O 1
ATOM 680 N N . SER A 1 87 ? 13.335 6.266 1.943 1.00 58.88 87 SER A N 1
ATOM 681 C CA . SER A 1 87 ? 14.760 6.214 2.311 1.00 58.88 87 SER A CA 1
ATOM 682 C C . SER A 1 87 ? 15.089 5.281 3.500 1.00 58.88 87 SER A C 1
ATOM 684 O O . SER A 1 87 ? 15.973 5.612 4.288 1.00 58.88 87 SER A O 1
ATOM 686 N N . TYR A 1 88 ? 14.381 4.158 3.683 1.00 60.44 88 TYR A N 1
ATOM 687 C CA . TYR A 1 88 ? 14.488 3.269 4.861 1.00 60.44 88 TYR A CA 1
ATOM 688 C C . TYR A 1 88 ? 14.590 1.777 4.469 1.00 60.44 88 TYR A C 1
ATOM 690 O O . TYR A 1 88 ? 14.628 1.463 3.285 1.00 60.44 88 TYR A O 1
ATOM 698 N N . ASP A 1 89 ? 14.608 0.861 5.454 1.00 61.53 89 ASP A N 1
ATOM 699 C CA . ASP A 1 89 ? 14.726 -0.611 5.288 1.00 61.53 89 ASP A CA 1
ATOM 700 C C . ASP A 1 89 ? 13.678 -1.246 4.351 1.00 61.53 89 ASP A C 1
ATOM 702 O O . ASP A 1 89 ? 13.843 -2.380 3.903 1.00 61.53 89 ASP A O 1
ATOM 706 N N . TYR A 1 90 ? 12.602 -0.507 4.056 1.00 61.44 90 TYR A N 1
ATOM 707 C CA . TYR A 1 90 ? 11.663 -0.823 2.991 1.00 61.44 90 TYR A CA 1
ATOM 708 C C . TYR A 1 90 ? 11.672 0.266 1.933 1.00 61.44 90 TYR A C 1
ATOM 710 O O . TYR A 1 90 ? 11.540 1.451 2.256 1.00 61.44 90 TYR A O 1
ATOM 718 N N . THR A 1 91 ? 11.693 -0.140 0.666 1.00 75.81 91 THR A N 1
ATOM 719 C CA . THR A 1 91 ? 11.512 0.805 -0.433 1.00 75.81 91 THR A CA 1
ATOM 720 C C . THR A 1 91 ? 10.097 1.372 -0.456 1.00 75.81 91 THR A C 1
ATOM 722 O O . THR A 1 91 ? 9.938 2.486 -0.921 1.00 75.81 91 THR A O 1
ATOM 725 N N . GLN A 1 92 ? 9.067 0.688 0.055 1.00 87.12 92 GLN A N 1
ATOM 726 C CA . GLN A 1 92 ? 7.694 1.206 0.088 1.00 87.12 92 GLN A CA 1
ATOM 727 C C . GLN A 1 92 ? 6.903 0.775 1.317 1.00 87.12 92 GLN A C 1
ATOM 729 O O . GLN A 1 92 ? 7.112 -0.305 1.866 1.00 87.12 92 GLN A O 1
ATOM 734 N N . LYS A 1 93 ? 5.917 1.605 1.672 1.00 89.06 93 LYS A N 1
ATOM 735 C CA . LYS A 1 93 ? 4.798 1.246 2.547 1.00 89.06 93 LYS A CA 1
ATOM 736 C C . LYS A 1 93 ? 3.517 1.320 1.730 1.00 89.06 93 LYS A C 1
ATOM 738 O O . LYS A 1 93 ? 3.107 2.405 1.327 1.00 89.06 93 LYS A O 1
ATOM 743 N N . VAL A 1 94 ? 2.910 0.171 1.475 1.00 92.50 94 VAL A N 1
ATOM 744 C CA . VAL A 1 94 ? 1.694 0.066 0.670 1.00 92.50 94 VAL A CA 1
ATOM 745 C C . VAL A 1 94 ? 0.483 0.093 1.596 1.00 92.50 94 VAL A C 1
ATOM 747 O O . VAL A 1 94 ? 0.392 -0.707 2.529 1.00 92.50 94 VAL A O 1
ATOM 750 N N . PHE A 1 95 ? -0.428 1.030 1.336 1.00 93.94 95 PHE A N 1
ATOM 751 C CA . PHE A 1 95 ? -1.692 1.184 2.052 1.00 93.94 95 PHE A CA 1
ATOM 752 C C . PHE A 1 95 ? -2.746 0.242 1.478 1.00 93.94 95 PHE A C 1
ATOM 754 O O . PHE A 1 95 ? -3.009 0.267 0.272 1.00 93.94 95 PHE A O 1
ATOM 761 N N . TRP A 1 96 ? -3.398 -0.509 2.358 1.00 96.56 96 TRP A N 1
ATOM 762 C CA . TRP A 1 96 ? -4.519 -1.380 2.039 1.00 96.56 96 TRP A CA 1
ATOM 763 C C . TRP A 1 96 ? -5.714 -1.043 2.925 1.00 96.56 96 TRP A C 1
ATOM 765 O O . TRP A 1 96 ? -5.558 -0.734 4.105 1.00 96.56 96 TRP A O 1
ATOM 775 N N . GLY A 1 97 ? -6.916 -1.152 2.379 1.00 96.19 97 GLY A N 1
ATOM 776 C CA . GLY A 1 97 ? -8.149 -0.981 3.135 1.00 96.19 97 GLY A CA 1
ATOM 777 C C . GLY A 1 97 ? -9.157 -2.069 2.810 1.00 96.19 97 GLY A C 1
ATOM 778 O O . GLY A 1 97 ? -9.044 -2.760 1.799 1.00 96.19 97 GLY A O 1
ATOM 779 N N . ARG A 1 98 ? -10.124 -2.235 3.704 1.00 96.31 98 ARG A N 1
ATOM 780 C CA . ARG A 1 98 ? -11.326 -3.038 3.488 1.00 96.31 98 ARG A CA 1
ATOM 781 C C . ARG A 1 98 ? -12.459 -2.474 4.333 1.00 96.31 98 ARG A C 1
ATOM 783 O O . ARG A 1 98 ? -12.211 -1.838 5.363 1.00 96.31 98 ARG A O 1
ATOM 790 N N . GLU A 1 99 ? -13.691 -2.705 3.913 1.00 96.06 99 GLU A N 1
ATOM 791 C CA . GLU A 1 99 ? -14.859 -2.219 4.633 1.00 96.06 99 GLU A CA 1
ATOM 792 C C . GLU A 1 99 ? -14.927 -2.838 6.039 1.00 96.06 99 GLU A C 1
ATOM 794 O O . GLU A 1 99 ? -14.643 -4.020 6.241 1.00 96.06 99 GLU A O 1
ATOM 799 N N . GLY A 1 100 ? -15.252 -2.009 7.034 1.00 94.88 100 GLY A N 1
ATOM 800 C CA . GLY A 1 100 ? -15.370 -2.435 8.431 1.00 94.88 100 GLY A CA 1
ATOM 801 C C . GLY A 1 100 ? -14.048 -2.737 9.147 1.00 94.88 100 GLY A C 1
ATOM 802 O O . GLY A 1 100 ? -14.086 -3.204 10.282 1.00 94.88 100 GLY A O 1
ATOM 803 N N . TYR A 1 101 ? -12.885 -2.484 8.538 1.00 96.75 101 TYR A N 1
ATOM 804 C CA . TYR A 1 101 ? -11.605 -2.649 9.231 1.00 96.75 101 TYR A CA 1
ATOM 805 C C . TYR A 1 101 ? -11.427 -1.622 10.359 1.00 96.75 101 TYR A C 1
ATOM 807 O O . TYR A 1 101 ? -11.617 -0.422 10.156 1.00 96.75 101 TYR A O 1
ATOM 815 N N . VAL A 1 102 ? -11.006 -2.093 11.538 1.00 96.94 102 VAL A N 1
ATOM 816 C CA . VAL A 1 102 ? -10.711 -1.261 12.713 1.00 96.94 102 VAL A CA 1
ATOM 817 C C . VAL A 1 102 ? -9.300 -1.571 13.206 1.00 96.94 102 VAL A C 1
ATOM 819 O O . VAL A 1 102 ? -9.021 -2.658 13.713 1.00 96.94 102 VAL A O 1
ATOM 822 N N . TRP A 1 103 ? -8.403 -0.590 13.091 1.00 97.31 103 TRP A N 1
ATOM 823 C CA . TRP A 1 103 ? -6.964 -0.774 13.324 1.00 97.31 103 TRP A CA 1
ATOM 824 C C . TRP A 1 103 ? -6.605 -1.233 14.746 1.00 97.31 103 TRP A C 1
ATOM 826 O O . TRP A 1 103 ? -5.579 -1.884 14.937 1.00 97.31 103 TRP A O 1
ATOM 836 N N . THR A 1 104 ? -7.426 -0.903 15.748 1.00 97.88 104 THR A N 1
ATOM 837 C CA . THR A 1 104 ? -7.220 -1.302 17.150 1.00 97.88 104 THR A CA 1
ATOM 838 C C . THR A 1 104 ? -7.729 -2.701 17.472 1.00 97.88 104 THR A C 1
ATOM 840 O O . THR A 1 104 ? -7.247 -3.306 18.425 1.00 97.88 104 THR A O 1
ATOM 843 N N . GLU A 1 105 ? -8.704 -3.208 16.719 1.00 98.31 105 GLU A N 1
ATOM 844 C CA . GLU A 1 105 ? -9.285 -4.539 16.944 1.00 98.31 105 GLU A CA 1
ATOM 845 C C . GLU A 1 105 ? -8.487 -5.627 16.221 1.00 98.31 105 GLU A C 1
ATOM 847 O O . GLU A 1 105 ? -8.386 -6.754 16.702 1.00 98.31 105 GLU A O 1
ATOM 852 N N . GLU A 1 106 ? -7.857 -5.272 15.100 1.00 97.56 106 GLU A N 1
ATOM 853 C CA . GLU A 1 106 ? -7.045 -6.177 14.289 1.00 97.56 106 GLU A CA 1
ATOM 854 C C . GLU A 1 106 ? -5.692 -5.529 13.930 1.00 97.56 106 GLU A C 1
ATOM 856 O O . GLU A 1 106 ? -5.454 -5.133 12.783 1.00 97.56 106 GLU A O 1
ATOM 861 N N . PRO A 1 107 ? -4.773 -5.403 14.907 1.00 97.25 107 PRO A N 1
ATOM 862 C CA . PRO A 1 107 ? -3.462 -4.792 14.686 1.00 97.25 107 PRO A CA 1
ATOM 863 C C . PRO A 1 107 ? -2.542 -5.629 13.779 1.00 97.25 107 PRO A C 1
ATOM 865 O O . PRO A 1 107 ? -1.613 -5.099 13.173 1.00 97.25 107 PRO A O 1
ATOM 868 N N . LEU A 1 108 ? -2.808 -6.936 13.683 1.00 97.62 108 LEU A N 1
ATOM 869 C CA . LEU A 1 108 ? -2.112 -7.890 12.820 1.00 97.62 108 LEU A CA 1
ATOM 870 C C . LEU A 1 108 ? -3.126 -8.502 11.847 1.00 97.62 108 LEU A C 1
ATOM 872 O O . LEU A 1 108 ? -3.652 -9.585 12.119 1.00 97.62 108 LEU A O 1
ATOM 876 N N . PRO A 1 109 ? -3.464 -7.793 10.760 1.00 97.50 109 PRO A N 1
ATOM 877 C CA . PRO A 1 109 ? -4.493 -8.248 9.849 1.00 97.50 109 PRO A CA 1
ATOM 878 C C . PRO A 1 109 ? -4.095 -9.512 9.100 1.00 97.50 109 PRO A C 1
ATOM 880 O O . PRO A 1 109 ? -2.931 -9.704 8.746 1.00 97.50 109 PRO A O 1
ATOM 883 N N . ALA A 1 110 ? -5.084 -10.353 8.796 1.00 96.19 110 ALA A N 1
ATOM 884 C CA . ALA A 1 110 ? -4.903 -11.568 7.997 1.00 96.19 110 ALA A CA 1
ATOM 885 C C . ALA A 1 110 ? -4.753 -11.253 6.491 1.00 96.19 110 ALA A C 1
ATOM 887 O O . ALA A 1 110 ? -5.421 -11.837 5.638 1.00 96.19 110 ALA A O 1
ATOM 888 N N . LEU A 1 111 ? -3.880 -10.299 6.166 1.00 97.25 111 LEU A N 1
ATOM 889 C CA . LEU A 1 111 ? -3.542 -9.868 4.817 1.00 97.25 111 LEU A CA 1
ATOM 890 C C . LEU A 1 111 ? -2.179 -10.447 4.432 1.00 97.25 111 LEU A C 1
ATOM 892 O O . LEU A 1 111 ? -1.206 -10.334 5.176 1.00 97.25 111 LEU A O 1
ATOM 896 N N . SER A 1 112 ? -2.101 -11.032 3.240 1.00 95.31 112 SER A N 1
ATOM 897 C CA . SER A 1 112 ? -0.842 -11.483 2.650 1.00 95.31 112 SER A CA 1
ATOM 898 C C . SER A 1 112 ? -0.644 -10.818 1.296 1.00 95.31 112 SER A C 1
ATOM 900 O O . SER A 1 112 ? -1.593 -10.654 0.529 1.00 95.31 112 SER A O 1
ATOM 902 N N . ALA A 1 113 ? 0.593 -10.428 1.012 1.00 94.62 113 ALA A N 1
ATOM 903 C CA . ALA A 1 113 ? 0.986 -9.866 -0.266 1.00 94.62 113 ALA A CA 1
ATOM 904 C C . ALA A 1 113 ? 2.256 -10.563 -0.758 1.00 94.62 113 ALA A C 1
ATOM 906 O O . ALA A 1 113 ? 3.062 -11.067 0.021 1.00 94.62 113 ALA A O 1
ATOM 907 N N . SER A 1 114 ? 2.415 -10.607 -2.074 1.00 94.62 114 SER A N 1
ATOM 908 C CA . SER A 1 114 ? 3.620 -11.094 -2.737 1.00 94.62 114 SER A CA 1
ATOM 909 C C . SER A 1 114 ? 3.838 -10.279 -4.004 1.00 94.62 114 SER A C 1
ATOM 911 O O . SER A 1 114 ? 2.898 -9.693 -4.545 1.00 94.62 114 SER A O 1
ATOM 913 N N . GLY A 1 115 ? 5.079 -10.222 -4.473 1.00 91.44 115 GLY A N 1
ATOM 914 C CA . GLY A 1 115 ? 5.432 -9.513 -5.696 1.00 91.44 115 GLY A CA 1
ATOM 915 C C . GLY A 1 115 ? 6.359 -10.352 -6.557 1.00 91.44 115 GLY A C 1
ATOM 916 O O . GLY A 1 115 ? 7.224 -11.062 -6.045 1.00 91.44 115 GLY A O 1
ATOM 917 N N . ARG A 1 116 ? 6.189 -10.260 -7.875 1.00 90.88 116 ARG A N 1
ATOM 918 C CA . ARG A 1 116 ? 7.075 -10.877 -8.864 1.00 90.88 116 ARG A CA 1
ATOM 919 C C . ARG A 1 116 ? 7.294 -9.908 -10.015 1.00 90.88 116 ARG A C 1
ATOM 921 O O . ARG A 1 116 ? 6.343 -9.288 -10.487 1.00 90.88 116 ARG A O 1
ATOM 928 N N . ARG A 1 117 ? 8.536 -9.821 -10.481 1.00 88.38 117 ARG A N 1
ATOM 929 C CA . ARG A 1 117 ? 8.914 -9.019 -11.645 1.00 88.38 117 ARG A CA 1
ATOM 930 C C . ARG A 1 117 ? 8.348 -9.613 -12.947 1.00 88.38 117 ARG A C 1
ATOM 932 O O . ARG A 1 117 ? 8.272 -10.835 -13.082 1.00 88.38 117 ARG A O 1
ATOM 939 N N . LEU A 1 118 ? 7.920 -8.756 -13.879 1.00 86.62 118 LEU A N 1
ATOM 940 C CA . LEU A 1 118 ? 7.230 -9.163 -15.115 1.00 86.62 118 LEU A CA 1
ATOM 941 C C . LEU A 1 118 ? 8.078 -9.022 -16.392 1.00 86.62 118 LEU A C 1
ATOM 943 O O . LEU A 1 118 ? 7.820 -9.747 -17.348 1.00 86.62 118 LEU A O 1
ATOM 947 N N . ASP A 1 119 ? 9.079 -8.140 -16.418 1.00 84.81 119 ASP A N 1
ATOM 948 C CA . ASP A 1 119 ? 9.959 -7.896 -17.577 1.00 84.81 119 ASP A CA 1
ATOM 949 C C . ASP A 1 119 ? 11.170 -8.828 -17.654 1.00 84.81 119 ASP A C 1
ATOM 951 O O . ASP A 1 119 ? 11.674 -9.097 -18.744 1.00 84.81 119 ASP A O 1
ATOM 955 N N . ALA A 1 120 ? 11.666 -9.310 -16.517 1.00 85.25 120 ALA A N 1
ATOM 956 C CA . ALA A 1 120 ? 12.853 -10.155 -16.465 1.00 85.25 120 ALA A CA 1
ATOM 957 C C . ALA A 1 120 ? 12.846 -11.095 -15.248 1.00 85.25 120 ALA A C 1
ATOM 959 O O . ALA A 1 120 ? 12.251 -10.759 -14.218 1.00 85.25 120 ALA A O 1
ATOM 960 N N . PRO A 1 121 ? 13.563 -12.238 -15.304 1.00 89.31 121 PRO A N 1
ATOM 961 C CA . PRO A 1 121 ? 13.744 -13.111 -14.144 1.00 89.31 121 PRO A CA 1
ATOM 962 C C . PRO A 1 121 ? 14.353 -12.351 -12.960 1.00 89.31 121 PRO A C 1
ATOM 964 O O . PRO A 1 121 ? 15.389 -11.714 -13.124 1.00 89.31 121 PRO A O 1
ATOM 967 N N . ALA A 1 122 ? 13.725 -12.410 -11.789 1.00 90.00 122 ALA A N 1
ATOM 968 C CA . ALA A 1 122 ? 14.221 -11.865 -10.523 1.00 90.00 122 ALA A CA 1
ATOM 969 C C . ALA A 1 122 ? 13.681 -12.683 -9.353 1.00 90.00 122 ALA A C 1
ATOM 971 O O . ALA A 1 122 ? 12.690 -13.409 -9.501 1.00 90.00 122 ALA A O 1
ATOM 972 N N . ASP A 1 123 ? 14.308 -12.505 -8.194 1.00 91.75 123 ASP A N 1
ATOM 973 C CA . ASP A 1 123 ? 13.758 -12.974 -6.932 1.00 91.75 123 ASP A CA 1
ATOM 974 C C . ASP A 1 123 ? 12.397 -12.305 -6.651 1.00 91.75 123 ASP A C 1
ATOM 976 O O . ASP A 1 123 ? 12.133 -11.193 -7.131 1.00 91.75 123 ASP A O 1
ATOM 980 N N . PRO A 1 124 ? 11.495 -12.970 -5.906 1.00 92.62 124 PRO A N 1
ATOM 981 C CA . PRO A 1 124 ? 10.269 -12.343 -5.432 1.00 92.62 124 PRO A CA 1
ATOM 982 C C . PRO A 1 124 ? 10.561 -11.071 -4.629 1.00 92.62 124 PRO A C 1
ATOM 984 O O . PRO A 1 124 ? 11.615 -10.947 -4.007 1.00 92.62 124 PRO A O 1
ATOM 987 N N . ALA A 1 125 ? 9.604 -10.144 -4.607 1.00 91.50 125 ALA A N 1
ATOM 988 C CA . ALA A 1 125 ? 9.692 -8.995 -3.713 1.00 91.50 125 ALA A CA 1
ATOM 989 C C . ALA A 1 125 ? 9.765 -9.465 -2.253 1.00 91.50 125 ALA A C 1
ATOM 991 O O . ALA A 1 125 ? 9.044 -10.387 -1.862 1.00 91.50 125 ALA A O 1
ATOM 992 N N . ASP A 1 126 ? 10.606 -8.806 -1.460 1.00 92.62 126 ASP A N 1
ATOM 993 C CA . ASP A 1 126 ? 10.621 -8.982 -0.012 1.00 92.62 126 ASP A CA 1
ATOM 994 C C . ASP A 1 126 ? 9.459 -8.175 0.585 1.00 92.62 126 ASP A C 1
ATOM 996 O O . ASP A 1 126 ? 9.305 -6.977 0.327 1.00 92.62 126 ASP A O 1
ATOM 1000 N N . VAL A 1 127 ? 8.577 -8.870 1.301 1.00 93.94 127 VAL A N 1
ATOM 1001 C CA . VAL A 1 127 ? 7.286 -8.352 1.758 1.00 93.94 127 VAL A CA 1
ATOM 1002 C C . VAL A 1 127 ? 7.144 -8.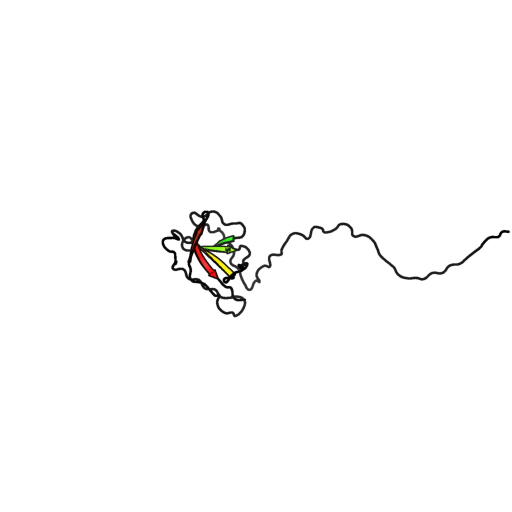624 3.248 1.00 93.94 127 VAL A C 1
ATOM 1004 O O . VAL A 1 127 ? 7.219 -9.772 3.691 1.00 93.94 127 VAL A O 1
ATOM 1007 N N . SER A 1 128 ? 6.907 -7.570 4.026 1.00 94.25 128 SER A N 1
ATOM 1008 C CA . SER A 1 128 ? 6.697 -7.702 5.465 1.00 94.25 128 SER A CA 1
ATOM 1009 C C . SER A 1 128 ? 5.351 -8.372 5.777 1.00 94.25 128 SER A C 1
ATOM 1011 O O . SER A 1 128 ? 4.409 -8.279 4.985 1.00 94.25 128 SER A O 1
ATOM 1013 N N . PRO A 1 129 ? 5.183 -8.951 6.980 1.00 96.00 129 PRO A N 1
ATOM 1014 C CA . PRO A 1 129 ? 3.852 -9.185 7.528 1.00 96.00 129 PRO A CA 1
ATOM 1015 C C . PRO A 1 129 ? 3.031 -7.891 7.519 1.00 96.00 129 PRO A C 1
ATOM 1017 O O . PRO A 1 129 ? 3.582 -6.798 7.696 1.00 96.00 129 PRO A O 1
ATOM 1020 N N . ALA A 1 130 ? 1.722 -8.018 7.311 1.00 97.12 130 ALA A N 1
ATOM 1021 C CA . ALA A 1 130 ? 0.827 -6.877 7.357 1.00 97.12 130 ALA A CA 1
ATOM 1022 C C . ALA A 1 130 ? 0.671 -6.358 8.795 1.00 97.12 130 ALA A C 1
ATOM 1024 O O . ALA A 1 130 ? 0.586 -7.131 9.752 1.00 97.12 130 ALA A O 1
ATOM 1025 N N . THR A 1 131 ? 0.614 -5.038 8.932 1.00 96.69 131 THR A N 1
ATOM 1026 C CA . THR A 1 131 ? 0.341 -4.335 10.189 1.00 96.69 131 THR A CA 1
ATOM 1027 C C . THR A 1 131 ? -0.839 -3.390 10.000 1.00 96.69 131 THR A C 1
ATOM 1029 O O . THR A 1 131 ? -1.498 -3.383 8.960 1.00 96.69 131 THR A O 1
ATOM 1032 N N . ASN A 1 132 ? -1.097 -2.566 11.003 1.00 97.12 132 ASN A N 1
ATOM 1033 C CA . ASN A 1 132 ? -2.165 -1.585 11.027 1.00 97.12 132 ASN A CA 1
ATOM 1034 C C . ASN A 1 132 ? -1.643 -0.138 10.972 1.00 97.12 132 ASN A C 1
ATOM 1036 O O . ASN A 1 132 ? -0.454 0.131 11.163 1.00 97.12 132 ASN A O 1
ATOM 1040 N N . GLY A 1 133 ? -2.559 0.797 10.745 1.00 95.25 133 GLY A N 1
ATOM 1041 C CA . GLY A 1 133 ? -2.341 2.230 10.861 1.00 95.25 133 GLY A CA 1
ATOM 1042 C C . GLY A 1 133 ? -3.660 2.997 10.941 1.00 95.25 133 GLY A C 1
ATOM 1043 O O . GLY A 1 133 ? -4.731 2.463 10.644 1.00 95.25 133 GLY A O 1
ATOM 1044 N N . TYR A 1 134 ? -3.563 4.247 11.385 1.00 95.44 134 TYR A N 1
ATOM 1045 C CA . TYR A 1 134 ? -4.678 5.182 11.450 1.00 95.44 134 TYR A CA 1
ATOM 1046 C C . TYR A 1 134 ? -4.213 6.582 11.067 1.00 95.44 134 TYR A C 1
ATOM 1048 O O . TYR A 1 134 ? -3.128 7.015 11.461 1.00 95.44 134 TYR A O 1
ATOM 1056 N N . GLU A 1 135 ? -5.052 7.289 10.323 1.00 93.19 135 GLU A N 1
ATOM 1057 C CA . GLU A 1 135 ? -4.883 8.698 9.990 1.00 93.19 135 GLU A CA 1
ATOM 1058 C C . GLU A 1 135 ? -6.275 9.341 9.941 1.00 93.19 135 GLU A C 1
ATOM 1060 O O . GLU A 1 135 ? -7.255 8.690 9.596 1.00 93.19 135 GLU A O 1
ATOM 1065 N N . GLU A 1 136 ? -6.386 10.597 10.365 1.00 93.62 136 GLU A N 1
ATOM 1066 C CA . GLU A 1 136 ? -7.675 11.260 10.601 1.00 93.62 136 GLU A CA 1
ATOM 1067 C C . GLU A 1 136 ? -8.555 11.358 9.344 1.00 93.62 136 GLU A C 1
ATOM 1069 O O . GLU A 1 136 ? -9.774 11.222 9.432 1.00 93.62 136 GLU A O 1
ATOM 1074 N N . THR A 1 137 ? -7.942 11.541 8.176 1.00 90.69 137 THR A N 1
ATOM 1075 C CA . THR A 1 137 ? -8.613 11.672 6.878 1.00 90.69 137 THR A CA 1
ATOM 1076 C C . THR A 1 137 ? -9.022 10.319 6.292 1.00 90.69 137 THR A C 1
ATOM 1078 O O . THR A 1 137 ? -10.099 10.204 5.702 1.00 90.69 137 THR A O 1
ATOM 1081 N N . TYR A 1 138 ? -8.172 9.298 6.431 1.00 89.94 138 TYR A N 1
ATOM 1082 C CA . TYR A 1 138 ? -8.366 7.981 5.809 1.00 89.94 138 TYR A CA 1
ATOM 1083 C C . TYR A 1 138 ? -8.866 6.890 6.764 1.00 89.94 138 TYR A C 1
ATOM 1085 O O . TYR A 1 138 ? -9.145 5.772 6.333 1.00 89.94 138 TYR A O 1
ATOM 1093 N N . GLY A 1 139 ? -8.992 7.186 8.055 1.00 94.31 139 GLY A N 1
ATOM 1094 C CA . GLY A 1 139 ? -9.448 6.239 9.064 1.00 94.31 139 GLY A CA 1
ATOM 1095 C C . GLY A 1 139 ? -8.475 5.079 9.281 1.00 94.31 139 GLY A C 1
ATOM 1096 O O . GLY A 1 139 ? -7.257 5.254 9.280 1.00 94.31 139 GLY A O 1
ATOM 1097 N N . SER A 1 140 ? -9.027 3.888 9.522 1.00 96.44 140 SER A N 1
ATOM 1098 C CA . SER A 1 140 ? -8.254 2.664 9.771 1.00 96.44 140 SER A CA 1
ATOM 1099 C C . SER A 1 140 ? -7.764 2.036 8.472 1.00 96.44 140 SER A C 1
ATOM 1101 O O . SER A 1 140 ? -8.537 1.875 7.528 1.00 96.44 140 SER A O 1
ATOM 1103 N N . PHE A 1 141 ? -6.516 1.573 8.459 1.00 96.06 141 PHE A N 1
ATOM 1104 C CA . PHE A 1 141 ? -5.936 0.894 7.304 1.00 96.06 141 PHE A CA 1
ATOM 1105 C C . PHE A 1 141 ? -4.888 -0.144 7.678 1.00 96.06 141 PHE A C 1
ATOM 1107 O O . PHE A 1 141 ? -4.327 -0.148 8.774 1.00 96.06 141 PHE A O 1
ATOM 1114 N N . MET A 1 142 ? -4.620 -1.028 6.728 1.00 97.81 142 MET A N 1
ATOM 1115 C CA . MET A 1 142 ? -3.592 -2.051 6.811 1.00 97.81 142 MET A CA 1
ATOM 1116 C C . MET A 1 142 ? -2.349 -1.572 6.050 1.00 97.81 142 MET A C 1
ATOM 1118 O O . MET A 1 142 ? -2.448 -0.890 5.026 1.00 97.81 142 MET A O 1
ATOM 1122 N N . LEU A 1 143 ? -1.167 -1.922 6.546 1.00 95.88 143 LEU A N 1
ATOM 1123 C CA . LEU A 1 143 ? 0.116 -1.550 5.955 1.00 95.88 143 LEU A CA 1
ATOM 1124 C C . LEU A 1 143 ? 0.941 -2.785 5.635 1.00 95.88 143 LEU A C 1
ATOM 1126 O O . LEU A 1 143 ? 1.046 -3.699 6.448 1.00 95.88 143 LEU A O 1
ATOM 1130 N N . VAL A 1 144 ? 1.586 -2.763 4.475 1.00 95.44 144 VAL A N 1
ATOM 1131 C CA . VAL A 1 144 ? 2.573 -3.769 4.082 1.00 95.44 144 VAL A CA 1
ATOM 1132 C C . VAL A 1 144 ? 3.845 -3.061 3.629 1.00 95.44 144 VAL A C 1
ATOM 1134 O O . VAL A 1 144 ? 3.797 -2.180 2.768 1.00 95.44 144 VAL A O 1
ATOM 1137 N N . GLY A 1 145 ? 4.985 -3.431 4.209 1.00 93.00 145 GLY A N 1
ATOM 1138 C CA . GLY A 1 145 ? 6.302 -3.027 3.728 1.00 93.00 145 GLY A CA 1
ATOM 1139 C C . GLY A 1 145 ? 6.694 -3.855 2.508 1.00 93.00 145 GLY A C 1
ATOM 1140 O O . GLY A 1 145 ? 6.543 -5.076 2.526 1.00 93.00 145 GLY A O 1
ATOM 1141 N N . VAL A 1 146 ? 7.178 -3.201 1.449 1.00 91.69 146 VAL A N 1
ATOM 1142 C CA . VAL A 1 146 ? 7.611 -3.876 0.216 1.00 91.69 146 VAL A CA 1
ATOM 1143 C C . VAL A 1 146 ? 8.981 -3.373 -0.229 1.00 91.69 146 VAL A C 1
ATOM 1145 O O . VAL A 1 146 ? 9.217 -2.171 -0.389 1.00 91.69 146 VAL A O 1
ATOM 1148 N N . ASN A 1 147 ? 9.874 -4.323 -0.473 1.00 89.19 147 ASN A N 1
ATOM 1149 C CA . ASN A 1 147 ? 11.167 -4.147 -1.113 1.00 89.19 147 ASN A CA 1
ATOM 1150 C C . ASN A 1 147 ? 11.099 -4.707 -2.531 1.00 89.19 147 ASN A C 1
ATOM 1152 O O . ASN A 1 147 ? 11.053 -5.923 -2.733 1.00 89.19 147 ASN A O 1
ATOM 1156 N N . PHE A 1 148 ? 11.054 -3.814 -3.523 1.00 83.62 148 PHE A N 1
ATOM 1157 C CA . PHE A 1 148 ? 11.048 -4.241 -4.919 1.00 83.62 148 PHE A CA 1
ATOM 1158 C C . PHE A 1 148 ? 12.436 -4.745 -5.337 1.00 83.62 148 PHE A C 1
ATOM 1160 O O . PHE A 1 148 ? 13.432 -4.074 -5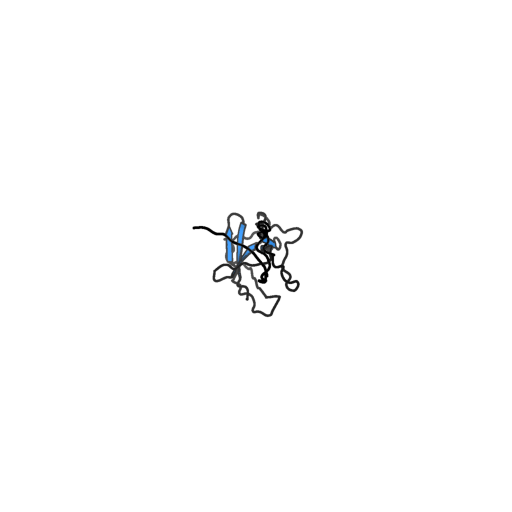.057 1.00 83.62 148 PHE A O 1
ATOM 1167 N N . PRO A 1 149 ? 12.515 -5.898 -6.023 1.00 78.50 149 PRO A N 1
ATOM 1168 C CA . PRO A 1 149 ? 13.775 -6.417 -6.532 1.00 78.50 149 PRO A CA 1
ATOM 1169 C C . PRO A 1 149 ? 14.289 -5.503 -7.653 1.00 78.50 149 PRO 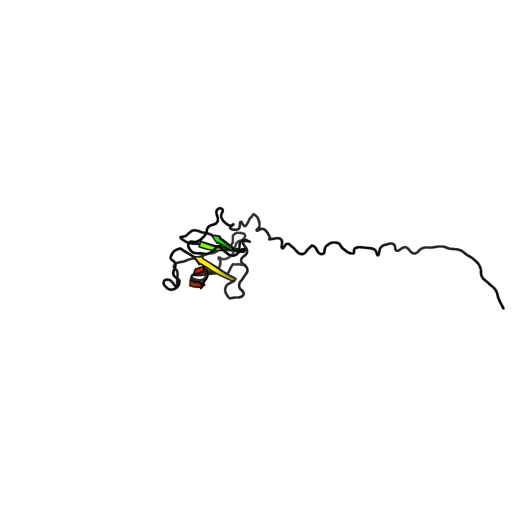A C 1
ATOM 1171 O O . PRO A 1 149 ? 13.525 -5.126 -8.545 1.00 78.50 149 PRO A O 1
ATOM 1174 N N . THR A 1 150 ? 15.575 -5.148 -7.601 1.00 69.06 150 THR A N 1
ATOM 1175 C CA . THR A 1 150 ? 16.261 -4.355 -8.638 1.00 69.06 150 THR A CA 1
ATOM 1176 C C . THR A 1 150 ? 16.677 -5.211 -9.824 1.00 69.06 150 THR A C 1
ATOM 1178 O O . THR A 1 150 ? 17.194 -6.327 -9.598 1.00 69.06 150 THR A O 1
#

Sequence (150 aa):
MKRVLPMLVIAMVLLSGCDFGRVERISRRMMREPLRAAAPDFCPVTLPPVPAFHPPNLPPPPEDIFWYGSADLWVALPIDGIWRGLSYDYTQKVFWGREGYVWTEEPLPALSASGRRLDAPADPADVSPATNGYEETYGSFMLVGVNFPT